Protein AF-A0AAU3LQB6-F1 (afdb_monomer)

Secondary structure (DSSP, 8-state):
--HHHHHHHHHTS-TT-HHHHHHTTBTTS-PPPHHHHHHHHHHHHHHHHHHHHHHHH--SPPP-----PPPPBHHHHHHHHHHHHHHHHHHHHHHHHS---SPPPHHHHHHHHHHHHHHHTT-

Solvent-accessible surface area (backbone atoms only — not comparable to full-atom values): 7340 Å² total; per-residue (Å²): 140,53,74,67,59,53,50,55,52,60,68,70,47,58,78,55,31,46,70,54,13,47,75,71,44,28,73,76,30,48,42,77,50,74,67,57,48,51,54,40,53,52,51,41,51,52,52,50,52,52,52,51,50,33,74,74,74,52,88,78,82,75,82,94,71,85,73,71,76,78,75,52,34,56,68,55,53,51,52,49,52,52,51,52,52,50,50,55,50,50,49,54,51,46,63,70,71,45,78,81,82,65,76,77,55,67,66,59,54,53,52,52,53,52,53,51,54,55,53,63,75,74,109

Mean predicted aligned error: 14.17 Å

Radius of gyration: 29.83 Å; Cα contacts (8 Å, |Δi|>4): 64; chains: 1; bounding box: 61×39×91 Å

Nearest PDB structures (foldseek):
  6k4m-assembly1_C  TM=2.539E-01  e=3.271E+00  Streptomyces coelicolor
  6v1i-assembly1_A  TM=2.534E-01  e=7.032E+00  Oshimavirus P7426

Structure (mmCIF, N/CA/C/O backbone):
data_AF-A0AAU3LQB6-F1
#
_entry.id   AF-A0AAU3LQB6-F1
#
loop_
_atom_site.group_PDB
_atom_site.id
_atom_site.type_symbol
_atom_site.label_atom_id
_atom_site.label_alt_id
_atom_site.label_comp_id
_atom_site.label_asym_id
_atom_site.label_entity_id
_atom_site.label_seq_id
_atom_site.pdbx_PDB_ins_code
_atom_site.Cartn_x
_atom_site.Cartn_y
_atom_site.Cartn_z
_atom_site.occupancy
_atom_site.B_iso_or_equiv
_atom_site.auth_seq_id
_atom_site.auth_comp_id
_atom_site.auth_asym_id
_atom_site.auth_atom_id
_atom_site.pdbx_PDB_model_num
ATOM 1 N N . MET A 1 1 ? 14.625 -12.990 -36.959 1.00 65.81 1 MET A N 1
ATOM 2 C CA . MET A 1 1 ? 14.668 -12.562 -35.554 1.00 65.81 1 MET A CA 1
ATOM 3 C C . MET A 1 1 ? 15.026 -13.769 -34.711 1.00 65.81 1 MET A C 1
ATOM 5 O O . MET A 1 1 ? 14.255 -14.722 -34.671 1.00 65.81 1 MET A O 1
ATOM 9 N N . ASN A 1 2 ? 16.243 -13.782 -34.176 1.00 92.44 2 ASN A N 1
ATOM 10 C CA . ASN A 1 2 ? 16.797 -14.881 -33.383 1.00 92.44 2 ASN A CA 1
ATOM 11 C C . ASN A 1 2 ? 16.605 -14.608 -31.879 1.00 92.44 2 ASN A C 1
ATOM 13 O O . ASN A 1 2 ? 16.440 -13.467 -31.458 1.00 92.44 2 ASN A O 1
ATOM 17 N N . TRP A 1 3 ? 16.663 -15.653 -31.059 1.00 87.62 3 TRP A N 1
ATOM 18 C CA . TRP A 1 3 ? 16.535 -15.578 -29.604 1.00 87.62 3 TRP A CA 1
ATOM 19 C C . TRP A 1 3 ? 17.591 -14.660 -28.963 1.00 87.62 3 TRP A C 1
ATOM 21 O O . TRP A 1 3 ? 17.295 -13.947 -28.010 1.00 87.62 3 TRP A O 1
ATOM 31 N N . ALA A 1 4 ? 18.805 -14.622 -29.522 1.00 88.56 4 ALA A N 1
ATOM 32 C CA . ALA A 1 4 ? 19.864 -13.714 -29.078 1.00 88.56 4 ALA A CA 1
ATOM 33 C C . ALA A 1 4 ? 19.491 -12.232 -29.275 1.00 88.56 4 ALA A C 1
ATOM 35 O O . ALA A 1 4 ? 19.625 -11.440 -28.352 1.00 88.56 4 ALA A O 1
ATOM 36 N N . GLU A 1 5 ? 18.930 -11.880 -30.435 1.00 87.06 5 GLU A N 1
ATOM 37 C CA . GLU A 1 5 ? 18.508 -10.506 -30.750 1.00 87.06 5 GLU A CA 1
ATOM 38 C C . GLU A 1 5 ? 17.345 -10.051 -29.855 1.00 87.06 5 GLU A C 1
ATOM 40 O O . GLU A 1 5 ? 17.245 -8.882 -29.494 1.00 87.06 5 GLU A O 1
ATOM 45 N N . LEU A 1 6 ? 16.469 -10.984 -29.471 1.00 84.44 6 LEU A N 1
ATOM 46 C CA . LEU A 1 6 ? 15.380 -10.735 -28.527 1.00 84.44 6 LEU A CA 1
ATOM 47 C C . LEU A 1 6 ? 15.886 -10.472 -27.105 1.00 84.44 6 LEU A C 1
ATOM 49 O O . LEU A 1 6 ? 15.372 -9.570 -26.447 1.00 84.44 6 LEU A O 1
ATOM 53 N N . ARG A 1 7 ? 16.885 -11.230 -26.632 1.00 85.06 7 ARG A N 1
ATO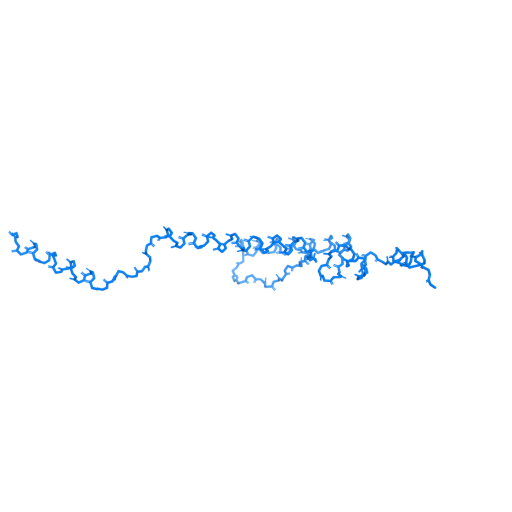M 54 C CA . ARG A 1 7 ? 17.519 -10.974 -25.330 1.00 85.06 7 ARG A CA 1
ATOM 55 C C . ARG A 1 7 ? 18.177 -9.597 -25.317 1.00 85.06 7 ARG A C 1
ATOM 57 O O . ARG A 1 7 ? 17.890 -8.817 -24.416 1.00 85.06 7 ARG A O 1
ATOM 64 N N . ASP A 1 8 ? 18.987 -9.292 -26.326 1.00 86.31 8 ASP A N 1
ATOM 65 C CA . ASP A 1 8 ? 19.703 -8.014 -26.399 1.00 86.31 8 ASP A CA 1
ATOM 66 C C . ASP A 1 8 ? 18.729 -6.827 -26.449 1.00 86.31 8 ASP A C 1
ATOM 68 O O . ASP A 1 8 ? 18.968 -5.792 -25.829 1.00 86.31 8 ASP A O 1
ATOM 72 N N . LEU A 1 9 ? 17.586 -6.990 -27.125 1.00 85.94 9 LEU A N 1
ATOM 73 C CA . LEU A 1 9 ? 16.524 -5.987 -27.137 1.00 85.94 9 LEU A CA 1
ATOM 74 C C . LEU A 1 9 ? 15.907 -5.780 -25.746 1.00 85.94 9 LEU A C 1
ATOM 76 O O . LEU A 1 9 ? 15.681 -4.637 -25.359 1.00 85.94 9 LEU A O 1
ATOM 80 N N . VAL A 1 10 ? 15.648 -6.852 -24.990 1.00 82.88 10 VAL A N 1
ATOM 81 C CA . VAL A 1 10 ? 15.124 -6.757 -23.615 1.00 82.88 10 VAL A CA 1
ATOM 82 C C . VAL A 1 10 ? 16.147 -6.120 -22.675 1.00 82.88 10 VAL A C 1
ATOM 84 O O . VAL A 1 10 ? 15.775 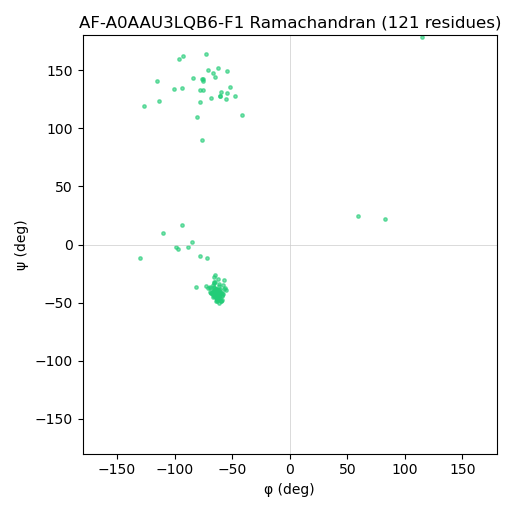-5.275 -21.862 1.00 82.88 10 VAL A O 1
ATOM 87 N N . ASP A 1 11 ? 17.429 -6.458 -22.809 1.00 84.50 11 ASP A N 1
ATOM 88 C CA . ASP A 1 11 ? 18.501 -5.875 -21.998 1.00 84.50 11 ASP A CA 1
ATOM 89 C C . ASP A 1 11 ? 18.681 -4.379 -22.278 1.00 84.50 11 ASP A C 1
ATOM 91 O O . ASP A 1 11 ? 18.883 -3.600 -21.342 1.00 84.50 11 ASP A O 1
ATOM 95 N N . ALA A 1 12 ? 18.508 -3.958 -23.534 1.00 86.44 12 ALA A N 1
ATOM 96 C CA . ALA A 1 12 ? 18.565 -2.559 -23.945 1.00 86.44 12 ALA A CA 1
ATOM 97 C C . ALA A 1 12 ? 17.360 -1.713 -23.487 1.00 86.44 12 ALA A C 1
ATOM 99 O O . ALA A 1 12 ? 17.408 -0.485 -23.594 1.00 86.44 12 ALA A O 1
ATOM 100 N N . LEU A 1 13 ? 16.280 -2.323 -22.979 1.00 84.56 13 LEU A N 1
ATOM 101 C CA . LEU A 1 13 ? 15.129 -1.562 -22.488 1.00 84.56 13 LEU A CA 1
ATOM 102 C C . LEU A 1 13 ? 15.486 -0.730 -21.239 1.00 84.56 13 LEU A C 1
ATOM 104 O O . LEU A 1 13 ? 16.270 -1.179 -20.398 1.00 84.56 13 LEU A O 1
ATOM 108 N N . PRO A 1 14 ? 14.870 0.448 -21.052 1.00 82.94 14 PRO A N 1
ATOM 109 C CA . PRO A 1 14 ? 14.977 1.220 -19.813 1.00 82.94 14 PRO A CA 1
ATOM 110 C C . PRO A 1 14 ? 14.586 0.410 -18.565 1.00 82.94 14 PRO A C 1
ATOM 112 O O . PRO A 1 14 ? 13.738 -0.484 -18.640 1.00 82.94 14 PRO A O 1
ATOM 115 N N . GLU A 1 15 ? 15.187 0.707 -17.409 1.00 75.50 15 GLU A N 1
ATOM 116 C CA . GLU A 1 15 ? 14.907 -0.007 -16.146 1.00 75.50 15 GLU A CA 1
ATOM 117 C C . GLU A 1 15 ? 13.455 0.130 -15.673 1.00 75.50 15 GLU A C 1
ATOM 119 O O . GLU A 1 15 ? 12.919 -0.784 -15.048 1.00 75.50 15 GLU A O 1
ATOM 124 N N . ASP A 1 16 ? 12.814 1.247 -16.001 1.00 73.25 16 ASP A N 1
ATOM 125 C CA . ASP A 1 16 ? 11.413 1.557 -15.722 1.00 73.25 16 ASP A CA 1
ATOM 126 C C . ASP A 1 16 ? 10.448 0.990 -16.780 1.00 73.25 16 ASP A C 1
ATOM 128 O O . ASP A 1 16 ? 9.235 1.196 -16.692 1.00 73.25 16 ASP A O 1
ATOM 132 N N . SER A 1 17 ? 10.958 0.258 -17.777 1.00 81.94 17 SER A N 1
ATOM 133 C CA . SER A 1 17 ? 10.122 -0.355 -18.807 1.00 81.94 17 SER A CA 1
ATOM 134 C C . SER A 1 17 ? 9.197 -1.431 -18.236 1.00 81.94 17 SER A C 1
ATOM 136 O O . SER A 1 17 ? 9.571 -2.234 -17.378 1.00 81.94 17 SER A O 1
ATOM 138 N N . VAL A 1 18 ? 7.991 -1.499 -18.803 1.00 79.50 18 VAL A N 1
ATOM 139 C CA . VAL A 1 18 ? 6.949 -2.464 -18.418 1.00 79.50 18 VAL A CA 1
ATOM 140 C C . VAL A 1 18 ? 7.446 -3.904 -18.515 1.00 79.50 18 VAL A C 1
ATOM 142 O O . VAL A 1 18 ? 7.134 -4.732 -17.666 1.00 79.50 18 VAL A O 1
ATOM 145 N N . THR A 1 19 ? 8.265 -4.203 -19.521 1.00 79.94 19 THR A N 1
ATOM 146 C CA . THR A 1 19 ? 8.816 -5.538 -19.759 1.00 79.94 19 THR A CA 1
ATOM 147 C C . THR A 1 19 ? 9.822 -5.945 -18.684 1.00 79.94 19 THR A C 1
ATOM 149 O O . THR A 1 19 ? 9.783 -7.084 -18.223 1.00 79.94 19 THR A O 1
ATOM 152 N N . LYS A 1 20 ? 10.698 -5.028 -18.244 1.00 79.56 20 LYS A N 1
ATOM 153 C CA . LYS A 1 20 ? 11.640 -5.301 -17.145 1.00 79.56 20 LYS A CA 1
ATOM 154 C C . LYS A 1 20 ? 10.937 -5.362 -15.789 1.00 79.56 20 LYS A C 1
ATOM 156 O O . LYS A 1 20 ? 11.310 -6.191 -14.965 1.00 79.56 20 LYS A O 1
ATOM 161 N N . ALA A 1 21 ? 9.911 -4.540 -15.579 1.00 80.31 21 ALA A N 1
ATOM 162 C CA . ALA A 1 21 ? 9.081 -4.580 -14.377 1.00 80.31 21 ALA A CA 1
ATOM 163 C C . ALA A 1 21 ? 8.299 -5.905 -14.267 1.00 80.31 21 ALA A C 1
ATOM 165 O O . ALA A 1 21 ? 8.325 -6.560 -13.228 1.00 80.31 21 ALA A O 1
ATOM 166 N N . ALA A 1 22 ? 7.691 -6.366 -15.366 1.00 77.81 22 ALA A N 1
ATOM 167 C CA . ALA A 1 22 ? 6.999 -7.654 -15.411 1.00 77.81 22 ALA A CA 1
ATOM 168 C C . ALA A 1 22 ? 7.951 -8.836 -15.163 1.00 77.81 22 ALA A C 1
ATOM 170 O O . ALA A 1 22 ? 7.616 -9.755 -14.423 1.00 77.81 22 ALA A O 1
ATOM 171 N N . LEU A 1 23 ? 9.165 -8.797 -15.727 1.00 79.56 23 LEU A N 1
ATOM 172 C CA . LEU A 1 23 ? 10.181 -9.829 -15.492 1.00 79.56 23 LEU A CA 1
ATOM 173 C C . LEU A 1 23 ? 10.655 -9.876 -14.028 1.00 79.56 23 LEU A C 1
ATOM 175 O O . LEU A 1 23 ? 11.095 -10.924 -13.562 1.00 79.56 23 LEU A O 1
ATOM 179 N N . ALA A 1 24 ? 10.559 -8.759 -13.306 1.00 74.19 24 ALA A N 1
ATOM 180 C CA . ALA A 1 24 ? 10.914 -8.655 -11.894 1.00 74.19 24 ALA A CA 1
ATOM 181 C C . ALA A 1 24 ? 9.761 -8.992 -10.926 1.00 74.19 24 ALA A C 1
ATOM 183 O O . ALA A 1 24 ? 9.991 -8.984 -9.718 1.00 74.19 24 ALA A O 1
ATOM 184 N N . GLY A 1 25 ? 8.554 -9.291 -11.426 1.00 71.62 25 GLY A N 1
ATOM 185 C CA . GLY A 1 25 ? 7.387 -9.614 -10.592 1.00 71.62 25 GLY A CA 1
ATOM 186 C C . GLY A 1 25 ? 6.634 -8.396 -10.040 1.00 71.62 25 GLY A C 1
ATOM 187 O O . GLY A 1 25 ? 5.938 -8.508 -9.029 1.00 71.62 25 GLY A O 1
ATOM 188 N N . ASP A 1 26 ? 6.773 -7.223 -10.671 1.00 80.00 26 ASP A N 1
ATOM 189 C CA . ASP A 1 26 ? 6.014 -6.025 -10.294 1.00 80.00 26 ASP A CA 1
ATOM 190 C C . ASP A 1 26 ? 4.568 -6.115 -10.835 1.00 80.00 26 ASP A C 1
ATOM 192 O O . ASP A 1 26 ? 4.344 -6.189 -12.047 1.00 80.00 26 ASP A O 1
ATOM 196 N N . VAL A 1 27 ? 3.567 -6.024 -9.951 1.00 72.31 27 VAL A N 1
ATOM 197 C CA . VAL A 1 27 ? 2.142 -6.307 -10.252 1.00 72.31 27 VAL A CA 1
ATOM 198 C C . VAL A 1 27 ? 1.528 -5.318 -11.253 1.00 72.31 27 VAL A C 1
ATOM 200 O O . VAL A 1 27 ? 0.608 -5.650 -12.001 1.00 72.31 27 VAL A O 1
ATOM 203 N N . HIS A 1 28 ? 2.041 -4.088 -11.301 1.00 68.62 28 HIS A N 1
ATOM 204 C CA . HIS A 1 28 ? 1.525 -3.022 -12.171 1.00 68.62 28 HIS A CA 1
ATOM 205 C C . HIS A 1 28 ? 2.467 -2.650 -13.320 1.00 68.62 28 HIS A C 1
ATOM 207 O O . HIS A 1 28 ? 2.246 -1.638 -13.989 1.00 68.62 28 HIS A O 1
ATOM 213 N N . GLY A 1 29 ? 3.530 -3.433 -13.546 1.00 66.12 29 GLY A N 1
ATOM 214 C CA . GLY A 1 29 ? 4.476 -3.187 -14.636 1.00 66.12 29 GLY A CA 1
ATOM 215 C C . GLY A 1 29 ? 5.164 -1.818 -14.563 1.00 66.12 29 GLY A C 1
ATOM 216 O O . GLY A 1 29 ? 5.571 -1.281 -15.589 1.00 66.12 29 GLY A O 1
ATOM 217 N N . ARG A 1 30 ? 5.264 -1.219 -13.372 1.00 70.19 30 ARG A N 1
ATOM 218 C CA . ARG A 1 30 ? 5.993 0.031 -13.144 1.00 70.19 30 ARG A CA 1
ATOM 219 C C . ARG A 1 30 ? 6.982 -0.168 -12.021 1.00 70.19 30 ARG A C 1
ATOM 221 O O . ARG A 1 30 ? 6.586 -0.402 -10.884 1.00 70.19 30 ARG A O 1
ATOM 228 N N . ARG A 1 31 ? 8.253 0.014 -12.349 1.00 78.56 31 ARG A N 1
ATOM 229 C CA . ARG A 1 31 ? 9.340 -0.008 -11.386 1.00 78.56 31 ARG A CA 1
ATOM 230 C C . ARG A 1 31 ? 9.747 1.417 -11.056 1.00 78.56 31 ARG A C 1
ATOM 232 O O . ARG A 1 31 ? 9.904 2.246 -11.949 1.00 78.56 31 ARG A O 1
ATOM 239 N N . TRP A 1 32 ? 9.912 1.713 -9.773 1.00 83.69 32 TRP A N 1
ATOM 240 C CA . TRP A 1 32 ? 10.523 2.975 -9.378 1.00 83.69 32 TRP A CA 1
ATOM 241 C C . TRP A 1 32 ? 12.023 2.919 -9.618 1.00 83.69 32 TRP A C 1
ATOM 243 O O . TRP A 1 32 ? 12.696 1.964 -9.226 1.00 83.69 32 TRP A O 1
ATOM 253 N N . THR A 1 33 ? 12.547 3.974 -10.233 1.00 83.94 33 THR A N 1
ATOM 254 C CA . THR A 1 33 ? 13.986 4.222 -10.223 1.00 83.94 33 THR A CA 1
ATOM 255 C C . THR A 1 33 ? 14.410 4.698 -8.833 1.00 83.94 33 THR A C 1
ATOM 257 O O . THR A 1 33 ? 13.580 5.122 -8.020 1.00 83.94 33 THR A O 1
ATOM 260 N N . GLN A 1 34 ? 15.712 4.658 -8.553 1.00 83.12 34 GLN A N 1
ATOM 261 C CA . GLN A 1 34 ? 16.251 5.150 -7.284 1.00 83.12 34 GLN A CA 1
ATOM 262 C C . GLN A 1 34 ? 15.858 6.613 -7.014 1.00 83.12 34 GLN A C 1
ATOM 264 O O . GLN A 1 34 ? 15.527 6.956 -5.881 1.00 83.12 34 GLN A O 1
ATOM 269 N N . ASP A 1 35 ? 15.849 7.463 -8.042 1.00 87.31 35 ASP A N 1
ATOM 270 C CA . ASP A 1 35 ? 15.466 8.871 -7.902 1.00 87.31 35 ASP A CA 1
ATOM 271 C C . ASP A 1 35 ? 13.976 9.017 -7.551 1.00 87.31 35 ASP A C 1
ATOM 273 O O . ASP A 1 35 ? 13.620 9.707 -6.595 1.00 87.31 35 ASP A O 1
ATOM 277 N N . THR A 1 36 ? 13.102 8.268 -8.234 1.00 86.56 36 THR A N 1
ATOM 278 C CA . THR A 1 36 ? 11.663 8.231 -7.920 1.00 86.56 36 THR A CA 1
ATOM 279 C C . THR A 1 36 ? 11.414 7.801 -6.474 1.00 86.56 36 THR A C 1
ATOM 281 O O . THR A 1 36 ? 10.604 8.410 -5.774 1.00 86.56 36 THR A O 1
ATOM 284 N N . TYR A 1 37 ? 12.149 6.793 -6.000 1.00 86.88 37 TYR A N 1
ATOM 285 C CA . TYR A 1 37 ? 12.064 6.329 -4.618 1.00 86.88 37 TYR A CA 1
ATOM 286 C C . TYR A 1 37 ? 12.472 7.412 -3.613 1.00 86.88 37 TYR A C 1
ATOM 288 O O . TYR A 1 37 ? 11.761 7.657 -2.635 1.00 86.88 37 TYR A O 1
ATOM 296 N N . ILE A 1 38 ? 13.591 8.102 -3.854 1.00 89.69 38 ILE A N 1
ATOM 297 C CA . ILE A 1 38 ? 14.070 9.176 -2.975 1.00 89.69 38 ILE A CA 1
ATOM 298 C C . ILE A 1 38 ? 13.044 10.311 -2.914 1.00 89.69 38 ILE A C 1
ATOM 300 O O . ILE A 1 38 ? 12.701 10.765 -1.820 1.00 89.69 38 ILE A O 1
ATOM 304 N N . GLN A 1 39 ? 12.489 10.726 -4.051 1.00 91.81 39 GLN A N 1
ATOM 305 C CA . GLN A 1 39 ? 11.490 11.794 -4.100 1.00 91.81 39 GLN A CA 1
ATOM 306 C C . GLN A 1 39 ? 10.209 11.414 -3.348 1.00 91.81 39 GLN A C 1
ATOM 308 O O . GLN A 1 39 ? 9.748 12.174 -2.492 1.00 91.81 39 GLN A O 1
ATOM 313 N N . ALA A 1 40 ? 9.675 10.216 -3.596 1.00 90.50 40 ALA A N 1
ATOM 314 C CA . ALA A 1 40 ? 8.477 9.726 -2.922 1.00 90.50 40 ALA A CA 1
ATOM 315 C C . ALA A 1 40 ? 8.685 9.564 -1.407 1.00 90.50 40 ALA A C 1
ATOM 317 O O . ALA A 1 40 ? 7.839 9.974 -0.613 1.00 90.50 40 ALA A O 1
ATOM 318 N N . SER A 1 41 ? 9.837 9.032 -0.983 1.00 89.81 41 SER A N 1
ATOM 319 C CA . SER A 1 41 ? 10.166 8.897 0.442 1.00 89.81 41 SER A CA 1
ATOM 320 C C . SER A 1 41 ? 10.289 10.258 1.139 1.00 89.81 41 SER A C 1
ATOM 322 O O . SER A 1 41 ? 9.777 10.433 2.244 1.00 89.81 41 SER A O 1
ATOM 324 N N . THR A 1 42 ? 10.885 11.248 0.468 1.00 92.06 42 THR A N 1
ATOM 325 C CA . THR A 1 42 ? 11.024 12.618 0.984 1.00 92.06 42 THR A CA 1
ATOM 326 C C . THR A 1 42 ? 9.663 13.299 1.127 1.00 92.06 42 THR A C 1
ATOM 328 O O . THR A 1 42 ? 9.381 13.935 2.149 1.00 92.06 42 THR A O 1
ATOM 331 N N . TYR A 1 43 ? 8.789 13.127 0.133 1.00 92.88 43 TYR A N 1
ATOM 332 C CA . TYR A 1 43 ? 7.407 13.598 0.192 1.00 92.88 43 TYR A CA 1
ATOM 333 C C . TYR A 1 43 ? 6.638 12.959 1.359 1.00 92.88 43 TYR A C 1
ATOM 335 O O . TYR A 1 43 ? 6.040 13.655 2.176 1.00 92.88 43 TYR A O 1
ATOM 343 N N . ASN A 1 44 ? 6.715 11.637 1.509 1.00 92.75 44 ASN A N 1
ATOM 344 C CA . ASN A 1 44 ? 6.032 10.934 2.596 1.00 92.75 44 ASN A CA 1
ATOM 345 C C . ASN A 1 44 ? 6.562 11.347 3.981 1.00 92.75 44 ASN A C 1
ATOM 347 O O . ASN A 1 44 ? 5.782 11.515 4.920 1.00 92.75 44 ASN A O 1
ATOM 351 N N . ALA A 1 45 ? 7.874 11.563 4.115 1.00 91.75 45 ALA A N 1
ATOM 352 C CA . ALA A 1 45 ? 8.482 12.036 5.356 1.00 91.75 45 ALA A CA 1
ATOM 353 C C . ALA A 1 45 ? 8.002 13.446 5.733 1.00 91.75 45 ALA A C 1
ATOM 355 O O . ALA A 1 45 ? 7.630 13.693 6.881 1.00 91.75 45 ALA A O 1
ATOM 356 N N . THR A 1 46 ? 7.962 14.369 4.770 1.00 91.81 46 THR A N 1
ATOM 357 C CA . THR A 1 46 ? 7.441 15.727 5.003 1.00 91.81 46 THR A CA 1
ATOM 358 C C . THR A 1 46 ? 5.953 15.716 5.343 1.00 91.81 46 THR A C 1
ATOM 360 O O . THR A 1 46 ? 5.531 16.397 6.277 1.00 91.81 46 THR A O 1
ATOM 363 N N . LEU A 1 47 ? 5.165 14.881 4.670 1.00 91.06 47 LEU A N 1
ATOM 364 C CA . LEU A 1 47 ? 3.750 14.680 4.966 1.00 91.06 47 LEU A CA 1
ATOM 365 C C . LEU A 1 47 ? 3.521 14.168 6.396 1.00 91.06 47 LEU A C 1
ATOM 367 O O . LEU A 1 47 ? 2.639 14.668 7.098 1.00 91.06 47 LEU A O 1
ATOM 371 N N . LEU A 1 48 ? 4.349 13.231 6.865 1.00 89.50 48 LEU A N 1
ATOM 372 C CA . LEU A 1 48 ? 4.321 12.762 8.249 1.00 89.50 48 LEU A CA 1
ATOM 373 C C . LEU A 1 48 ? 4.636 13.894 9.238 1.00 89.50 48 LEU A C 1
ATOM 375 O O . LEU A 1 48 ? 3.903 14.067 10.211 1.00 89.50 48 LEU A O 1
ATOM 379 N N . MET A 1 49 ? 5.677 14.695 8.981 1.00 89.25 49 MET A N 1
ATOM 380 C CA . MET A 1 49 ? 6.012 15.844 9.835 1.00 89.25 49 MET A CA 1
ATOM 381 C C . MET A 1 49 ? 4.851 16.837 9.927 1.00 89.25 49 MET A C 1
ATOM 383 O O . MET A 1 49 ? 4.516 17.284 11.021 1.00 89.25 49 MET A O 1
ATOM 387 N N . ILE A 1 50 ? 4.193 17.139 8.804 1.00 87.19 50 ILE A N 1
ATOM 388 C CA . ILE A 1 50 ? 3.023 18.026 8.775 1.00 87.19 50 ILE A CA 1
ATOM 389 C C . ILE A 1 50 ? 1.889 17.453 9.629 1.00 87.19 50 ILE A C 1
ATOM 391 O O . ILE A 1 50 ? 1.314 18.179 10.438 1.00 87.19 50 ILE A O 1
ATOM 395 N N . ARG A 1 51 ? 1.588 16.154 9.503 1.00 85.88 51 ARG A N 1
ATOM 396 C CA . ARG A 1 51 ? 0.548 15.493 10.310 1.00 85.88 51 ARG A CA 1
ATOM 397 C C . ARG A 1 51 ? 0.865 15.540 11.807 1.00 85.88 51 ARG A C 1
ATOM 399 O O . ARG A 1 51 ? -0.029 15.826 12.600 1.00 85.88 51 ARG A O 1
ATOM 406 N N . ILE A 1 52 ? 2.123 15.312 12.188 1.00 86.69 52 ILE A N 1
ATOM 407 C CA . ILE A 1 52 ? 2.573 15.391 13.587 1.00 86.69 52 ILE A CA 1
ATOM 408 C C . ILE A 1 52 ? 2.417 16.817 14.123 1.00 86.69 52 ILE A C 1
ATOM 410 O O . ILE A 1 52 ? 1.833 17.014 15.187 1.00 86.69 52 ILE A O 1
ATOM 414 N N . LEU A 1 53 ? 2.894 17.817 13.378 1.00 87.50 53 LEU A N 1
ATOM 415 C CA . LEU A 1 53 ? 2.771 19.224 13.765 1.00 87.50 53 LEU A CA 1
ATOM 416 C C . LEU A 1 53 ? 1.307 19.648 13.888 1.00 87.50 53 LEU A C 1
ATOM 418 O O . LEU A 1 53 ? 0.954 20.378 14.813 1.00 87.50 53 LEU A O 1
ATOM 422 N N . TRP A 1 54 ? 0.446 19.156 12.997 1.00 87.44 54 TRP A N 1
ATOM 423 C CA . TRP A 1 54 ? -0.984 19.423 13.061 1.00 87.44 54 TRP A CA 1
ATOM 42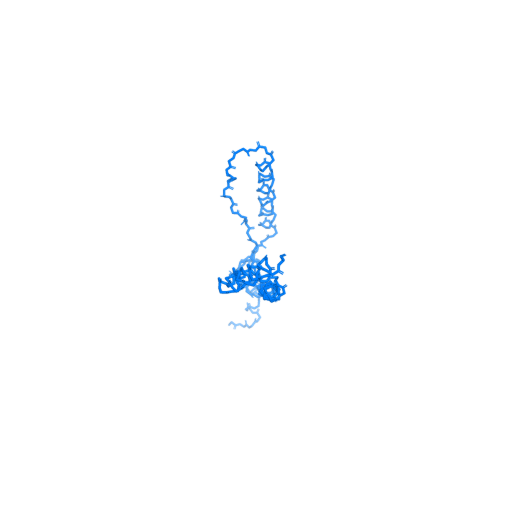4 C C . TRP A 1 54 ? -1.616 18.829 14.317 1.00 87.44 54 TRP A C 1
ATOM 426 O O . TRP A 1 54 ? -2.293 19.546 15.047 1.00 87.44 54 TRP A O 1
ATOM 436 N N . ALA A 1 55 ? -1.345 17.555 14.610 1.00 83.62 55 ALA A N 1
ATOM 437 C CA . ALA A 1 55 ? -1.848 16.891 15.809 1.00 83.62 55 ALA A CA 1
ATOM 438 C C . ALA A 1 55 ? -1.358 17.558 17.107 1.00 83.62 55 ALA A C 1
ATOM 440 O O . ALA A 1 55 ? -2.092 17.599 18.092 1.00 83.62 55 ALA A O 1
ATOM 441 N N . ALA A 1 56 ? -0.134 18.092 17.111 1.00 83.69 56 ALA A N 1
ATOM 442 C CA . ALA A 1 56 ? 0.461 18.725 18.284 1.00 83.69 56 ALA A CA 1
ATOM 443 C C . ALA A 1 56 ? -0.000 20.177 18.509 1.00 83.69 56 ALA A C 1
ATOM 445 O O . ALA A 1 56 ? -0.128 20.606 19.657 1.00 83.69 56 ALA A O 1
ATOM 446 N N . HIS A 1 57 ? -0.211 20.954 17.440 1.00 79.81 57 HIS A N 1
ATOM 447 C CA . HIS A 1 57 ? -0.304 22.415 17.547 1.00 79.81 57 HIS A CA 1
ATOM 448 C C . HIS A 1 57 ? -1.517 23.059 16.869 1.00 79.81 57 HIS A C 1
ATOM 450 O O . HIS A 1 57 ? -1.773 24.238 17.119 1.00 79.81 57 HIS A O 1
ATOM 456 N N . LEU A 1 58 ? -2.276 22.343 16.035 1.00 76.88 58 LEU A N 1
ATOM 457 C CA . LEU A 1 58 ? -3.359 22.933 15.244 1.00 76.88 58 LEU A CA 1
ATOM 458 C C . LEU A 1 58 ? -4.730 22.385 15.658 1.00 76.88 58 LEU A C 1
ATOM 460 O O . LEU A 1 58 ? -4.899 21.208 15.961 1.00 76.88 58 LEU A O 1
ATOM 464 N N . LYS A 1 59 ? -5.738 23.268 15.683 1.00 74.25 59 LYS A N 1
ATOM 465 C CA . LYS A 1 59 ? -7.143 22.890 15.890 1.00 74.25 59 LYS A CA 1
ATOM 466 C C . LYS A 1 59 ? -7.820 22.690 14.538 1.00 74.25 59 LYS A C 1
ATOM 468 O O . LYS A 1 59 ? -7.699 23.542 13.663 1.00 74.25 59 LYS A O 1
ATOM 473 N N . GLY A 1 60 ? -8.582 21.610 14.407 1.00 79.06 60 GLY A N 1
ATOM 474 C CA . GLY A 1 60 ? -9.308 21.263 13.185 1.00 79.06 60 GLY A CA 1
ATOM 475 C C . GLY A 1 60 ? -8.794 19.976 12.550 1.00 79.06 60 GLY A C 1
ATOM 476 O O . GLY A 1 60 ? -7.872 19.339 13.059 1.00 79.06 60 GLY A O 1
ATOM 477 N N . GLN A 1 61 ? -9.417 19.581 11.445 1.00 75.06 61 GLN A N 1
ATOM 478 C CA . GLN A 1 61 ? -9.101 18.327 10.772 1.00 75.06 61 GLN A CA 1
ATOM 479 C C . GLN A 1 61 ? -7.812 18.480 9.948 1.00 75.06 61 GLN A C 1
ATOM 481 O O . GLN A 1 61 ? -7.669 19.492 9.257 1.00 75.06 61 GLN A O 1
ATOM 486 N N . PRO A 1 62 ? -6.858 17.535 10.045 1.00 78.19 62 PRO A N 1
ATOM 487 C CA . PRO A 1 62 ? -5.623 17.611 9.281 1.00 78.19 62 PRO A CA 1
ATOM 488 C C . PRO A 1 62 ? -5.911 17.574 7.775 1.00 78.19 62 PRO A C 1
ATOM 490 O O . PRO A 1 62 ? -6.907 16.978 7.356 1.00 78.19 62 PRO A O 1
ATOM 493 N N . PRO A 1 63 ? -5.044 18.189 6.957 1.00 77.94 63 PRO A N 1
ATOM 494 C CA . PRO A 1 63 ? -5.181 18.153 5.511 1.00 77.94 63 PRO A CA 1
ATOM 495 C C . PRO A 1 63 ? -5.133 16.707 5.009 1.00 77.94 63 PRO A C 1
ATOM 497 O O . PRO A 1 63 ? -4.233 15.940 5.370 1.00 77.94 63 PRO A O 1
ATOM 500 N N . ASP A 1 64 ? -6.104 16.355 4.165 1.00 81.50 64 ASP A N 1
ATOM 501 C CA . ASP A 1 64 ? -6.163 15.053 3.509 1.00 81.50 64 ASP A CA 1
ATOM 502 C C . ASP A 1 64 ? -5.143 15.018 2.370 1.00 81.50 64 ASP A C 1
ATOM 504 O O . ASP A 1 64 ? -5.393 15.453 1.246 1.00 81.50 64 ASP A O 1
ATOM 508 N N . MET A 1 65 ? -3.934 14.587 2.710 1.00 80.94 65 MET A N 1
ATOM 509 C CA . MET A 1 65 ? -2.871 14.349 1.747 1.00 80.94 65 MET A CA 1
ATOM 510 C C . MET A 1 65 ? -2.581 12.855 1.710 1.00 80.94 65 MET A C 1
ATOM 512 O O . MET A 1 65 ? -2.279 12.251 2.748 1.00 80.94 65 MET A O 1
ATOM 516 N N . GLN A 1 66 ? -2.675 12.275 0.518 1.00 86.44 66 GLN A N 1
ATOM 517 C CA . GLN A 1 66 ? -2.422 10.859 0.287 1.00 86.44 66 GLN A CA 1
ATOM 518 C C . GLN A 1 66 ? -0.922 10.566 0.309 1.00 86.44 66 GLN A C 1
ATOM 520 O O . GLN A 1 66 ? -0.105 11.358 -0.157 1.00 86.44 66 GLN A O 1
ATOM 525 N N . VAL A 1 67 ? -0.570 9.414 0.873 1.00 87.38 67 VAL A N 1
ATOM 526 C CA . VAL A 1 67 ? 0.803 8.907 0.875 1.00 87.38 67 VAL A CA 1
ATOM 527 C C . VAL A 1 67 ? 1.110 8.366 -0.518 1.00 87.38 67 VAL A C 1
ATOM 529 O O . VAL A 1 67 ? 0.256 7.744 -1.146 1.00 87.38 67 VAL A O 1
ATOM 532 N N . VAL A 1 68 ? 2.328 8.590 -1.004 1.00 86.62 68 VAL A N 1
ATOM 533 C CA . VAL A 1 68 ? 2.783 7.975 -2.252 1.00 86.62 68 VAL A CA 1
ATOM 534 C C . VAL A 1 68 ? 3.215 6.546 -1.944 1.00 86.62 68 VAL A C 1
ATOM 536 O O . VAL A 1 68 ? 4.225 6.326 -1.271 1.00 86.62 68 VAL A O 1
ATOM 539 N N . GLU A 1 69 ? 2.437 5.578 -2.413 1.00 84.56 69 GLU A N 1
ATOM 540 C CA . GLU A 1 69 ? 2.706 4.155 -2.210 1.00 84.56 69 GLU A CA 1
ATOM 541 C C . GLU A 1 69 ? 3.682 3.610 -3.253 1.00 84.56 69 GLU A C 1
ATOM 543 O O . GLU A 1 69 ? 3.658 4.000 -4.423 1.00 84.56 69 GLU A O 1
ATOM 548 N N . GLN A 1 70 ? 4.552 2.701 -2.812 1.00 83.19 70 GLN A N 1
ATOM 549 C CA . GLN A 1 70 ? 5.478 2.007 -3.700 1.00 83.19 70 GLN A CA 1
ATOM 550 C C . GLN A 1 70 ? 4.716 1.014 -4.592 1.00 83.19 70 GLN A C 1
ATOM 552 O O . GLN A 1 70 ? 3.692 0.475 -4.165 1.00 83.19 70 GLN A O 1
ATOM 557 N N . PRO A 1 71 ? 5.200 0.734 -5.817 1.00 82.44 71 PRO A N 1
ATOM 558 C CA . PRO A 1 71 ? 4.622 -0.306 -6.652 1.00 82.44 71 PRO A CA 1
ATOM 559 C C . PRO A 1 71 ? 4.744 -1.648 -5.935 1.00 82.44 71 PRO A C 1
ATOM 561 O O . PRO A 1 71 ? 5.835 -2.019 -5.504 1.00 82.44 71 PRO A O 1
ATOM 564 N N . LYS A 1 72 ? 3.626 -2.362 -5.810 1.00 81.31 72 LYS A N 1
ATOM 565 C CA . LYS A 1 72 ? 3.594 -3.658 -5.134 1.00 81.31 72 LYS A CA 1
ATOM 566 C C . LYS A 1 72 ? 4.190 -4.754 -6.012 1.00 81.31 72 LYS A C 1
ATOM 568 O O . LYS A 1 72 ? 3.945 -4.791 -7.225 1.00 81.31 72 LYS A O 1
ATOM 573 N N . ARG A 1 73 ? 4.912 -5.677 -5.381 1.00 82.19 73 ARG A N 1
ATOM 574 C CA . ARG A 1 73 ? 5.299 -6.962 -5.973 1.00 82.19 73 ARG A CA 1
ATOM 575 C C . ARG A 1 73 ? 4.294 -8.046 -5.629 1.00 82.19 73 ARG A C 1
ATOM 577 O O . ARG A 1 73 ? 3.521 -7.910 -4.684 1.00 82.19 73 ARG A O 1
ATOM 584 N N . GLU A 1 74 ? 4.328 -9.141 -6.380 1.00 78.56 74 GLU A N 1
ATOM 585 C CA . GLU A 1 74 ? 3.486 -10.310 -6.093 1.00 78.56 74 GLU A CA 1
ATOM 586 C C . GLU A 1 74 ? 3.717 -10.849 -4.671 1.00 78.56 74 GLU A C 1
ATOM 588 O O . GLU A 1 74 ?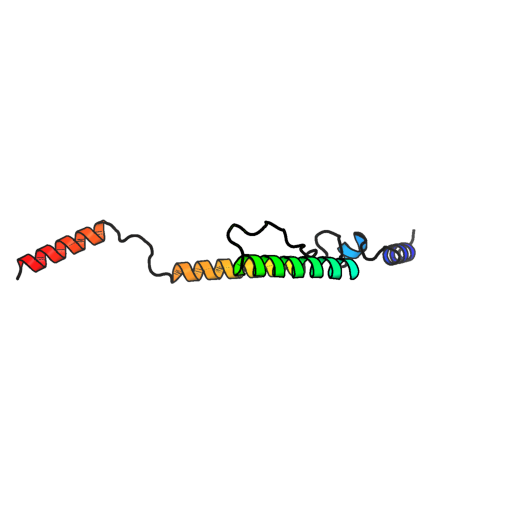 2.762 -11.201 -3.981 1.00 78.56 74 GLU A O 1
ATOM 593 N N . ASP A 1 75 ? 4.967 -10.839 -4.200 1.00 81.94 75 ASP A N 1
ATOM 594 C CA . ASP A 1 75 ? 5.314 -11.255 -2.837 1.00 81.94 75 ASP A CA 1
ATOM 595 C C . ASP A 1 75 ? 4.696 -10.339 -1.769 1.00 81.94 75 ASP A C 1
ATOM 597 O O . ASP A 1 75 ? 4.226 -10.826 -0.740 1.00 81.94 75 ASP A O 1
ATOM 601 N N . ASP A 1 76 ? 4.640 -9.027 -2.026 1.00 81.00 76 ASP A N 1
ATOM 602 C CA . ASP A 1 76 ? 4.035 -8.060 -1.104 1.00 81.00 76 ASP A CA 1
ATOM 603 C C . ASP A 1 76 ? 2.521 -8.282 -1.002 1.00 81.00 76 ASP A C 1
ATOM 605 O O . ASP A 1 76 ? 1.960 -8.270 0.092 1.00 81.00 76 ASP A O 1
ATOM 609 N N . VAL A 1 77 ? 1.860 -8.548 -2.136 1.00 82.69 77 VAL A N 1
ATOM 610 C CA . VAL A 1 77 ? 0.420 -8.852 -2.174 1.00 82.69 77 VAL A CA 1
ATOM 61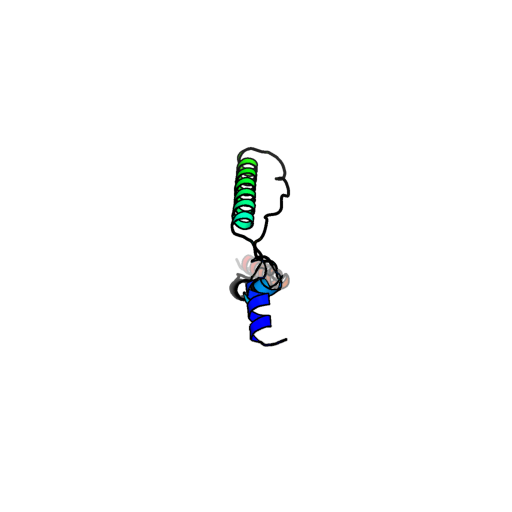1 C C . VAL A 1 77 ? 0.118 -10.127 -1.389 1.00 82.69 77 VAL A C 1
ATOM 613 O O . VAL A 1 77 ? -0.803 -10.145 -0.575 1.00 82.69 77 VAL A O 1
ATOM 616 N N . ARG A 1 78 ? 0.928 -11.177 -1.561 1.00 82.62 78 ARG A N 1
ATOM 617 C CA . ARG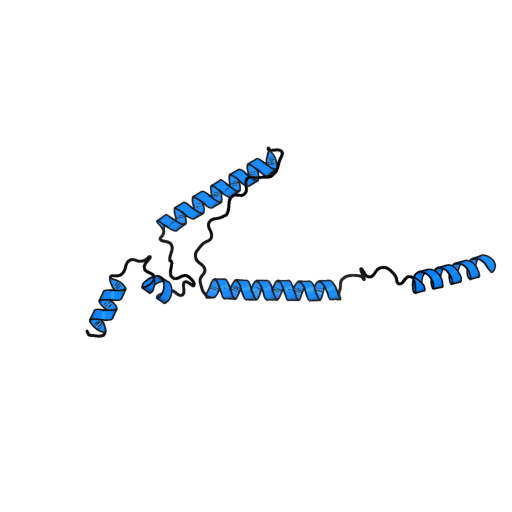 A 1 78 ? 0.770 -12.422 -0.796 1.00 82.62 78 ARG A CA 1
ATOM 618 C C . ARG A 1 78 ? 0.959 -12.207 0.704 1.00 82.62 78 ARG A C 1
ATOM 620 O O . ARG A 1 78 ? 0.181 -12.733 1.494 1.00 82.62 78 ARG A O 1
ATOM 627 N N . ALA A 1 79 ? 1.957 -11.422 1.104 1.00 84.31 79 ALA A N 1
ATOM 628 C CA . ALA A 1 79 ? 2.182 -11.102 2.510 1.00 84.31 79 ALA A CA 1
ATOM 629 C C . ALA A 1 79 ? 1.013 -10.302 3.120 1.00 84.31 79 ALA A C 1
ATOM 631 O O . ALA A 1 79 ? 0.626 -10.551 4.263 1.00 84.31 79 ALA A O 1
ATOM 632 N N . GLU A 1 80 ? 0.420 -9.370 2.365 1.00 84.62 80 GLU A N 1
ATOM 633 C CA . GLU A 1 80 ? -0.778 -8.633 2.787 1.00 84.62 80 GLU A CA 1
ATOM 634 C C . GLU A 1 80 ? -1.996 -9.551 2.954 1.00 84.62 80 GLU A C 1
ATOM 636 O O . GLU A 1 80 ? -2.717 -9.435 3.947 1.00 84.62 80 GLU A O 1
ATOM 641 N N . GLU A 1 81 ? -2.211 -10.489 2.029 1.00 84.31 81 GLU A N 1
ATOM 642 C CA . GLU A 1 81 ? -3.285 -11.485 2.125 1.00 84.31 81 GLU A CA 1
ATOM 643 C C . GLU A 1 81 ? -3.119 -12.383 3.359 1.00 84.31 81 GLU A C 1
ATOM 645 O O . GLU A 1 81 ? -4.081 -12.622 4.092 1.00 84.31 81 GLU A O 1
ATOM 650 N N . GLU A 1 82 ? -1.895 -12.840 3.637 1.00 87.69 82 GLU A N 1
ATOM 651 C CA . GLU A 1 82 ? -1.582 -13.622 4.836 1.00 87.69 82 GLU A CA 1
ATOM 652 C C . GLU A 1 82 ? -1.816 -12.811 6.117 1.00 87.69 82 GLU A C 1
ATOM 654 O O . GLU A 1 82 ? -2.421 -13.311 7.071 1.00 87.69 82 GLU A O 1
ATOM 659 N N . ALA A 1 83 ? -1.400 -11.542 6.140 1.00 86.44 83 ALA A N 1
ATOM 660 C CA . ALA A 1 83 ? -1.636 -10.64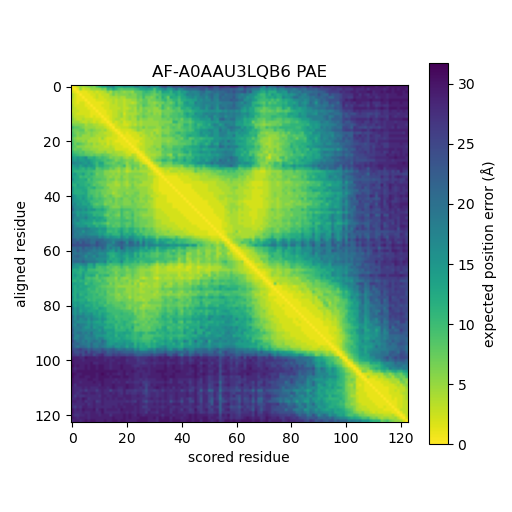8 7.268 1.00 86.44 83 ALA A CA 1
ATOM 661 C C . ALA A 1 83 ? -3.136 -10.409 7.504 1.00 86.44 83 ALA A C 1
ATOM 663 O O . ALA A 1 83 ? -3.591 -10.479 8.648 1.00 86.44 83 ALA A O 1
ATOM 664 N N . ALA A 1 84 ? -3.914 -10.195 6.440 1.00 85.94 84 ALA A N 1
ATOM 665 C CA . ALA A 1 84 ? -5.365 -10.033 6.513 1.00 85.94 84 ALA A CA 1
ATOM 666 C C . ALA A 1 84 ? -6.074 -11.318 6.978 1.00 85.94 84 ALA A C 1
ATOM 668 O O . ALA A 1 84 ? -7.026 -11.274 7.759 1.00 85.94 84 ALA A O 1
ATOM 669 N N . ALA A 1 85 ? -5.595 -12.488 6.549 1.00 87.44 85 ALA A N 1
ATOM 670 C CA . ALA A 1 85 ? -6.108 -13.767 7.028 1.00 87.44 85 ALA A CA 1
ATOM 671 C C . ALA A 1 85 ? -5.806 -13.978 8.523 1.00 87.44 85 ALA A C 1
ATOM 673 O O . ALA A 1 85 ? -6.652 -14.482 9.269 1.00 87.44 85 ALA A O 1
ATOM 674 N N . LEU A 1 86 ? -4.620 -13.566 8.984 1.00 86.12 86 LEU A N 1
ATOM 675 C CA . LEU A 1 86 ? -4.239 -13.621 10.395 1.00 86.12 86 LEU A CA 1
ATOM 676 C C . LEU A 1 86 ? -5.088 -12.685 11.258 1.00 86.12 86 LEU A C 1
ATOM 678 O O . LEU A 1 86 ? -5.542 -13.106 12.323 1.00 86.12 86 LEU A O 1
ATOM 682 N N . THR A 1 87 ? -5.338 -11.448 10.821 1.00 89.81 87 THR A N 1
ATOM 683 C CA . THR A 1 87 ? -6.205 -10.518 11.561 1.00 89.81 87 THR A CA 1
ATOM 684 C C . THR A 1 87 ? -7.632 -11.043 11.643 1.00 89.81 87 THR A C 1
ATOM 686 O O . THR A 1 87 ? -8.166 -11.125 12.746 1.00 89.81 87 THR A O 1
ATOM 689 N N . ALA A 1 88 ? -8.206 -11.516 10.535 1.00 87.12 88 ALA A N 1
ATOM 690 C CA . ALA A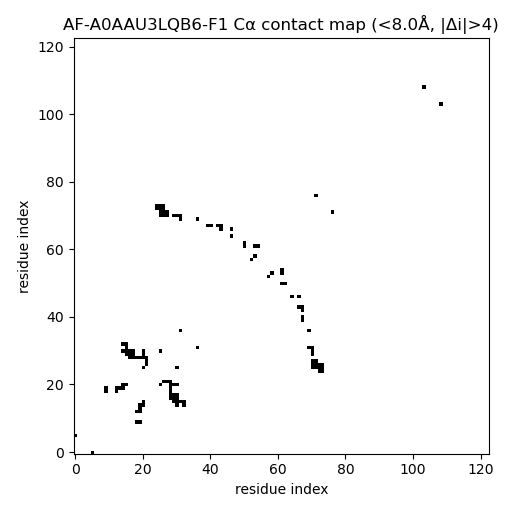 1 88 ? -9.547 -12.102 10.525 1.00 87.12 88 ALA A CA 1
ATOM 691 C C . ALA A 1 88 ? -9.658 -13.317 11.463 1.00 87.12 88 ALA A C 1
ATOM 693 O O . ALA A 1 88 ? -10.623 -13.456 12.218 1.00 87.12 88 ALA A O 1
ATOM 694 N N . ARG A 1 89 ? -8.643 -14.191 11.472 1.00 87.69 89 ARG A N 1
ATOM 695 C CA . ARG A 1 89 ? -8.584 -15.325 12.404 1.00 87.69 89 ARG A CA 1
ATOM 696 C C . ARG A 1 89 ? -8.503 -14.859 13.859 1.00 87.69 89 ARG A C 1
ATOM 698 O O . ARG A 1 89 ? -9.182 -15.420 14.718 1.00 87.69 89 ARG A O 1
ATOM 705 N N . ASN A 1 90 ? -7.679 -13.855 14.145 1.00 88.38 90 ASN A N 1
ATOM 706 C CA . ASN A 1 90 ? -7.540 -13.304 15.490 1.00 88.38 90 ASN A CA 1
ATOM 707 C C . ASN A 1 90 ? -8.842 -12.656 15.970 1.00 88.38 90 ASN A C 1
ATOM 709 O O . ASN A 1 90 ? -9.222 -12.866 17.117 1.00 88.38 90 ASN A O 1
ATOM 713 N N . GLU A 1 91 ? -9.558 -11.942 15.101 1.00 88.00 91 GLU A N 1
ATOM 714 C CA . GLU A 1 91 ? -10.874 -11.369 15.401 1.00 88.00 91 GLU A CA 1
ATOM 715 C C . GLU A 1 91 ? -11.913 -12.453 15.705 1.00 88.00 91 GLU A C 1
ATOM 717 O O . GLU A 1 91 ? -12.657 -12.337 16.676 1.00 88.00 91 GLU A O 1
ATOM 722 N N . GLN A 1 92 ? -11.936 -13.549 14.940 1.00 87.00 92 GLN A N 1
ATOM 723 C CA . GLN A 1 92 ? -12.824 -14.684 15.216 1.00 87.00 92 GLN A CA 1
ATOM 724 C C . GLN A 1 92 ? -12.535 -15.331 16.575 1.00 87.00 92 GLN A C 1
ATOM 726 O O . GLN A 1 92 ? -13.461 -15.629 17.334 1.00 87.00 92 GLN A O 1
ATOM 731 N N . LEU A 1 93 ? -11.255 -15.526 16.906 1.00 87.19 93 LEU A N 1
ATOM 732 C CA . LEU A 1 93 ? -10.853 -16.037 18.215 1.00 87.19 93 LEU A CA 1
ATOM 733 C C . LEU A 1 93 ? -11.253 -15.060 19.323 1.00 87.19 93 LEU A C 1
ATOM 735 O O . LEU A 1 93 ? -11.860 -15.475 20.307 1.00 87.19 93 LEU A O 1
ATOM 739 N N . LEU A 1 94 ? -10.982 -13.766 19.144 1.00 84.75 94 LEU A N 1
ATOM 740 C CA . LEU A 1 94 ? -11.351 -12.736 20.107 1.00 84.75 94 LEU A CA 1
ATOM 741 C C . LEU A 1 94 ? -12.864 -12.716 20.341 1.00 84.75 94 LEU A C 1
ATOM 743 O O . LEU A 1 94 ? -13.284 -12.705 21.487 1.00 84.75 94 LEU A O 1
ATOM 747 N N . ASN A 1 95 ? -13.678 -12.798 19.289 1.00 82.75 95 ASN A N 1
ATOM 748 C CA . ASN A 1 95 ? -15.137 -12.858 19.398 1.00 82.75 95 ASN A CA 1
ATOM 749 C C . ASN A 1 95 ? -15.627 -14.129 20.104 1.00 82.75 95 ASN A C 1
ATOM 751 O O . ASN A 1 95 ? -16.625 -14.086 20.815 1.00 82.75 95 ASN A O 1
ATOM 755 N N . THR A 1 96 ? -14.918 -15.249 19.950 1.00 83.38 96 THR A N 1
ATOM 756 C CA . THR A 1 96 ? -15.261 -16.510 20.628 1.00 83.38 96 THR A CA 1
ATOM 757 C C . THR A 1 96 ? -14.975 -16.446 22.132 1.00 83.38 96 THR A C 1
ATOM 759 O O . THR A 1 96 ? -15.728 -17.000 22.929 1.00 83.38 96 THR A O 1
ATOM 762 N N . TYR A 1 97 ? -13.887 -15.779 22.528 1.00 80.12 97 TYR A N 1
ATOM 763 C CA . TYR A 1 97 ? -13.477 -15.636 23.933 1.00 80.12 97 TYR A CA 1
ATOM 764 C C . TYR A 1 97 ? -13.922 -14.315 24.573 1.00 80.12 97 TYR A C 1
ATOM 766 O O . TYR A 1 97 ? -13.711 -14.102 25.769 1.00 80.12 97 TYR A O 1
ATOM 774 N N . SER A 1 98 ? -14.536 -13.431 23.790 1.00 72.31 98 SER A N 1
ATOM 775 C CA . SER A 1 98 ? -15.144 -12.191 24.244 1.00 72.31 98 SER A CA 1
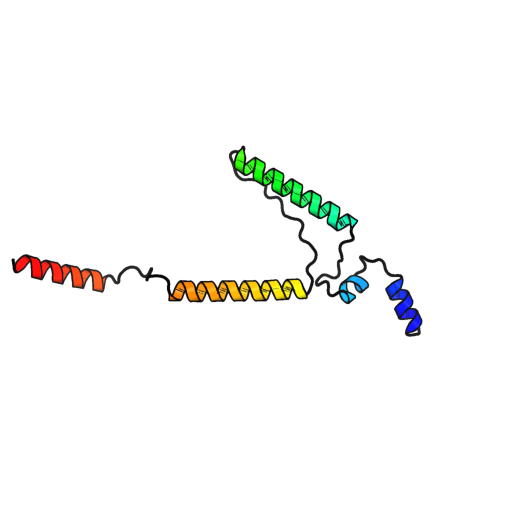ATOM 776 C C . SER A 1 98 ? -16.251 -12.534 25.237 1.00 72.31 98 SER A C 1
ATOM 778 O O . SER A 1 98 ? -17.143 -13.321 24.906 1.00 72.31 98 SER A O 1
ATOM 780 N N . PRO A 1 99 ? -16.251 -11.935 26.440 1.00 71.81 99 PRO A N 1
ATOM 781 C CA . PRO A 1 99 ? -17.405 -12.000 27.319 1.00 71.81 99 PRO A CA 1
ATOM 782 C C . PRO A 1 99 ? -18.645 -11.561 26.537 1.00 71.81 99 PRO A C 1
ATOM 784 O O . PRO A 1 99 ? -18.586 -10.587 25.784 1.00 71.81 99 PRO A O 1
ATOM 787 N N . ARG A 1 100 ? -19.744 -12.305 26.694 1.00 58.91 100 ARG A N 1
ATOM 788 C CA . ARG A 1 100 ? -21.044 -12.036 26.067 1.00 58.91 100 ARG A CA 1
ATOM 789 C C . ARG A 1 100 ? -21.368 -10.536 26.113 1.00 58.91 100 ARG A C 1
ATOM 791 O O . ARG A 1 100 ? -21.637 -9.988 27.177 1.00 58.91 100 ARG A O 1
ATOM 798 N N . THR A 1 101 ? -21.365 -9.900 24.947 1.00 56.00 101 THR A N 1
ATOM 799 C CA . THR A 1 101 ? -21.983 -8.592 24.679 1.00 56.00 101 THR A CA 1
ATOM 800 C C . THR A 1 101 ? -23.404 -8.761 24.143 1.00 56.00 101 THR A C 1
ATOM 802 O O . THR A 1 101 ? -23.975 -7.835 23.574 1.00 56.00 101 THR A O 1
ATOM 805 N N . GLU A 1 102 ? -24.000 -9.945 24.310 1.00 59.47 102 GLU A N 1
ATOM 806 C CA . GLU A 1 102 ? -25.441 -10.094 24.148 1.00 59.47 102 GLU A CA 1
ATOM 807 C C . GLU A 1 102 ? -26.112 -9.331 25.300 1.00 59.47 102 GLU A C 1
ATOM 809 O O . GLU A 1 102 ? -25.750 -9.563 26.461 1.00 59.47 102 GLU A O 1
ATOM 814 N N . PRO A 1 103 ? -27.045 -8.399 25.022 1.00 58.22 103 PRO A N 1
ATOM 815 C CA . PRO A 1 103 ? -27.866 -7.827 26.079 1.00 58.22 103 PRO A CA 1
ATOM 816 C C . PRO A 1 103 ? -28.529 -8.991 26.818 1.00 58.22 103 PRO A C 1
ATOM 818 O O . PRO A 1 103 ? -29.045 -9.905 26.175 1.00 58.22 103 PRO A O 1
ATOM 821 N N . ALA A 1 104 ? -28.435 -8.990 28.150 1.00 63.31 104 ALA A N 1
ATOM 822 C CA . ALA A 1 104 ? -29.017 -10.037 28.979 1.00 63.31 104 ALA A CA 1
ATOM 823 C C . ALA A 1 104 ? -30.461 -10.291 28.531 1.00 63.31 104 ALA A C 1
ATOM 825 O O . ALA A 1 104 ? -31.233 -9.340 28.386 1.00 63.31 104 ALA A O 1
ATOM 826 N N . ASP A 1 105 ? -30.781 -11.557 28.257 1.00 67.94 105 ASP A N 1
ATOM 827 C CA . ASP A 1 105 ? -32.091 -11.944 27.755 1.00 67.94 105 ASP A CA 1
ATOM 828 C C . ASP A 1 105 ? -33.150 -11.425 28.735 1.00 67.94 105 ASP A C 1
ATOM 830 O O . ASP A 1 105 ? -33.058 -11.653 29.946 1.00 67.94 105 ASP A O 1
ATOM 834 N N . GLN A 1 106 ? -34.118 -10.656 28.236 1.00 67.81 106 GLN A N 1
ATOM 835 C CA . GLN A 1 106 ? -35.089 -9.958 29.083 1.00 67.81 106 GLN A CA 1
ATOM 836 C C . GLN A 1 106 ? -35.842 -10.959 29.983 1.00 67.81 106 GLN A C 1
ATOM 838 O O . GLN A 1 106 ? -36.167 -10.647 31.126 1.00 67.81 106 GLN A O 1
ATOM 843 N N . GLY A 1 107 ? -36.022 -12.195 29.499 1.00 73.19 107 GLY A N 1
ATOM 844 C CA . GLY A 1 107 ? -36.609 -13.298 30.259 1.00 73.19 107 GLY A CA 1
ATOM 845 C C . GLY A 1 107 ? -35.756 -13.785 31.437 1.00 73.19 107 GLY A C 1
ATOM 846 O O . GLY A 1 107 ? -36.314 -14.117 32.484 1.00 73.19 107 GLY A O 1
ATOM 847 N N . ASP A 1 108 ? -34.425 -13.772 31.320 1.00 74.75 108 ASP A N 1
ATOM 848 C CA . ASP A 1 108 ? -33.531 -14.103 32.437 1.00 74.75 108 ASP A CA 1
ATOM 849 C C . ASP A 1 108 ? -33.597 -13.011 33.511 1.00 74.75 108 ASP A C 1
ATOM 851 O O . ASP A 1 108 ? -33.666 -13.311 34.704 1.00 74.75 108 ASP A O 1
ATOM 855 N N . ILE A 1 109 ? -33.645 -11.738 33.103 1.00 76.75 109 ILE A N 1
ATOM 856 C CA . ILE A 1 109 ? -33.795 -10.605 34.028 1.00 76.75 109 ILE A CA 1
ATOM 857 C C . ILE A 1 109 ? -35.105 -10.729 34.817 1.00 76.75 109 ILE A C 1
ATOM 859 O O . ILE A 1 109 ? -35.094 -10.625 36.047 1.00 76.75 109 ILE A O 1
ATOM 863 N N . ASP A 1 110 ? -36.218 -10.992 34.133 1.00 82.25 110 ASP A N 1
ATOM 864 C CA . ASP A 1 110 ? -37.535 -11.112 34.761 1.00 82.25 110 ASP A CA 1
ATOM 865 C C . ASP A 1 110 ? -37.608 -12.326 35.704 1.00 82.25 110 ASP A C 1
ATOM 867 O O . ASP A 1 110 ? -38.122 -12.225 36.824 1.00 82.25 110 ASP A O 1
ATOM 871 N N . TYR A 1 111 ? -37.021 -13.463 35.313 1.00 82.88 111 TYR A N 1
ATOM 872 C CA . TYR A 1 111 ? -36.922 -14.652 36.162 1.00 82.88 111 TYR A CA 1
ATOM 873 C C . TYR A 1 111 ? -36.176 -14.359 37.474 1.00 82.88 111 TYR A C 1
ATOM 875 O O . TYR A 1 111 ? -36.678 -14.666 38.562 1.00 82.88 111 TYR A O 1
ATOM 883 N N . TRP A 1 112 ? -35.015 -13.701 37.398 1.00 84.81 112 TRP A N 1
ATOM 884 C CA . TRP A 1 112 ? -34.224 -13.366 38.584 1.00 84.81 112 TRP A CA 1
ATOM 885 C C . TRP A 1 112 ? -34.891 -12.308 39.463 1.00 84.81 112 TRP A C 1
ATOM 887 O O . TRP A 1 112 ? -34.859 -12.435 40.688 1.00 84.81 112 TRP A O 1
ATOM 897 N N . GLN A 1 113 ? -35.566 -11.316 38.878 1.00 87.25 113 GLN A N 1
ATOM 898 C CA . GLN A 1 113 ? -36.357 -10.350 39.647 1.00 87.25 113 GLN A CA 1
ATOM 899 C C . GLN A 1 113 ? -37.488 -11.024 40.427 1.00 87.25 113 GLN A C 1
ATOM 901 O O . GLN A 1 113 ? -37.747 -10.664 41.576 1.00 87.25 113 GLN A O 1
ATOM 906 N N . THR A 1 114 ? -38.143 -12.019 39.827 1.00 87.00 114 THR A N 1
ATOM 907 C CA . THR A 1 114 ? -39.212 -12.778 40.488 1.00 87.00 114 THR A CA 1
ATOM 908 C C . THR A 1 114 ? -38.650 -13.600 41.649 1.00 87.00 114 THR A C 1
ATOM 910 O O . THR A 1 114 ? -39.188 -13.559 42.755 1.00 87.00 114 THR A O 1
ATOM 913 N N . LYS A 1 115 ? -37.504 -14.261 41.434 1.00 86.44 115 LYS A N 1
ATOM 914 C CA . LYS A 1 115 ? -36.789 -15.029 42.464 1.00 86.44 115 LYS A CA 1
ATOM 915 C C . LYS A 1 115 ? -36.335 -14.182 43.652 1.00 86.44 115 LYS A C 1
ATOM 917 O O . LYS A 1 115 ? -36.444 -14.635 44.788 1.00 86.44 115 LYS A O 1
ATOM 922 N N . ILE A 1 116 ? -35.842 -12.969 43.407 1.00 87.12 116 ILE A N 1
ATOM 923 C CA . ILE A 1 116 ? -35.438 -12.037 44.471 1.00 87.12 116 ILE A CA 1
ATOM 924 C C . ILE A 1 116 ? -36.655 -11.623 45.301 1.00 87.12 116 ILE A C 1
ATOM 926 O O . ILE A 1 116 ? -36.608 -11.678 46.526 1.00 87.12 116 ILE A O 1
ATOM 930 N N . ARG A 1 117 ? -37.773 -11.301 44.641 1.00 86.38 117 ARG A N 1
ATOM 931 C CA . ARG A 1 117 ? -39.012 -10.893 45.314 1.00 86.38 117 ARG A CA 1
ATOM 932 C C . ARG A 1 117 ? -39.583 -12.005 46.204 1.00 86.38 117 ARG A C 1
ATOM 934 O O . ARG A 1 117 ? -40.038 -11.726 47.307 1.00 86.38 117 ARG A O 1
ATOM 941 N N . GLU A 1 118 ? -39.516 -13.263 45.760 1.00 83.81 118 GLU A N 1
ATOM 942 C CA . GLU A 1 118 ? -39.899 -14.427 46.577 1.00 83.81 118 GLU A CA 1
ATOM 943 C C . GLU A 1 118 ? -39.034 -14.566 47.838 1.00 83.81 118 GLU A C 1
ATOM 945 O O . GLU A 1 118 ? -39.557 -14.836 48.919 1.00 83.81 118 GLU A O 1
ATOM 950 N N . LEU A 1 119 ? -37.718 -14.371 47.711 1.00 83.69 119 LEU A N 1
ATOM 951 C CA . LEU A 1 119 ? -36.782 -14.481 48.832 1.00 83.69 119 LEU A CA 1
ATOM 952 C C . LEU A 1 119 ? -36.958 -13.347 49.850 1.00 83.69 119 LEU A C 1
ATOM 954 O O . LEU A 1 119 ? -36.886 -13.600 51.049 1.00 83.69 119 LEU A O 1
ATOM 958 N N . GLU A 1 120 ? -37.248 -12.128 49.393 1.00 80.88 120 GLU A N 1
ATOM 959 C CA . GLU A 1 120 ? -37.550 -10.986 50.268 1.00 80.88 120 GLU A CA 1
ATOM 960 C C . GLU A 1 120 ? -38.854 -11.178 51.053 1.00 80.88 120 GLU A C 1
ATOM 962 O O . GLU A 1 120 ? -38.950 -10.740 52.192 1.00 80.88 120 GLU A O 1
ATOM 967 N N . THR A 1 121 ? -39.847 -11.872 50.487 1.00 77.44 121 THR A N 1
ATOM 968 C CA . THR A 1 121 ? -41.098 -12.191 51.202 1.00 77.44 121 THR A CA 1
ATOM 969 C C . THR A 1 121 ? -40.983 -13.350 52.197 1.00 77.44 121 THR A C 1
ATOM 971 O O . THR A 1 121 ? -41.927 -13.600 52.945 1.00 77.44 121 THR A O 1
ATOM 974 N N . GLN A 1 122 ? -39.863 -14.081 52.192 1.00 65.38 122 GLN A N 1
ATOM 975 C CA . GLN A 1 122 ? -39.595 -15.195 53.110 1.00 65.38 122 GLN A CA 1
ATOM 976 C C . GLN A 1 122 ? -38.702 -14.809 54.305 1.00 65.38 122 GLN A C 1
ATOM 978 O O . GLN A 1 122 ? -38.465 -15.663 55.163 1.00 65.38 122 GLN A O 1
ATOM 983 N N . GLN A 1 123 ? -38.225 -13.560 54.373 1.00 49.44 123 GLN A N 1
ATOM 984 C CA . GLN A 1 123 ? -37.600 -12.960 55.563 1.00 49.44 123 GLN A CA 1
ATOM 985 C C . GLN A 1 123 ? -38.624 -12.193 56.400 1.00 49.44 123 GLN A C 1
ATOM 987 O O . GLN A 1 123 ? -38.465 -12.213 57.642 1.00 49.44 123 GLN A O 1
#

pLDDT: mean 81.49, std 8.21, range [49.44, 92.88]

Foldseek 3Di:
DDPVVVVVVLVPDDCQALSNCVVVQQPVSGADDPVNVVVLVVVQVVVVVQVVCCVVPNPDDRDPDDRDDHGDGPVNVVVVVVVVVVVVVVVVVCVVVPDDPPDPDVVVVVVVVVVVVVVVVVD

Sequence (123 aa):
MNWAELRDLVDALPEDSVTKAALAGDVHGRRWTQDTYIQASTYNATLLMIRILWAAHLKGQPPDMQVVEQPKREDDVRAEEEAAALTARNEQLLNTYSPRTEPADQGDIDYWQTKIRELETQQ